Protein AF-B1C5N6-F1 (afdb_monomer)

Secondary structure (DSSP, 8-state):
----PPPPP--SSPPB----EEEE-TTSS-EEEE----B----TT--

Solvent-accessible surface area (backbone atoms only — not comparable to full-atom values): 3305 Å² total; per-residue (Å²): 134,87,83,78,78,78,79,88,77,50,57,89,50,78,64,39,66,59,77,74,46,76,46,76,42,91,85,77,78,53,69,48,74,43,57,64,74,74,27,26,68,84,59,95,89,69,130

Sequence (47 aa):
MHYIPEPVRDTDNHFLLPVEDVIPQSTGRGYSSTGRVERGVIKVGEK

Foldseek 3Di:
DDDDDDDDAAAPDDWDFDFPDWAQDPVPPGIDTDGDTPHHDDDPPDD

Organism: NCBI:txid445971

Radius of gyration: 14.82 Å; Cα contacts (8 Å, |Δi|>4): 58; chains: 1; bounding box: 31×24×40 Å

Structure (mmCIF, N/CA/C/O backbone):
data_AF-B1C5N6-F1
#
_entry.id   AF-B1C5N6-F1
#
loop_
_atom_site.group_PDB
_atom_site.id
_atom_site.type_symbol
_atom_site.label_atom_id
_atom_site.label_alt_id
_atom_site.label_comp_id
_atom_site.label_asym_id
_atom_site.label_entity_id
_atom_site.label_seq_id
_atom_site.pdbx_PDB_ins_code
_atom_site.Cartn_x
_atom_site.Cartn_y
_atom_site.Cartn_z
_atom_site.occupancy
_atom_site.B_iso_or_equiv
_atom_site.auth_seq_id
_atom_site.auth_comp_id
_atom_site.auth_asym_id
_atom_site.auth_atom_id
_atom_site.pdbx_PDB_model_num
ATOM 1 N N . MET A 1 1 ? 18.591 12.579 -25.856 1.00 64.94 1 MET A N 1
ATOM 2 C CA . MET A 1 1 ? 17.488 12.436 -24.883 1.00 64.94 1 MET A CA 1
ATOM 3 C C . MET A 1 1 ? 17.487 10.994 -24.418 1.00 64.94 1 MET A C 1
ATOM 5 O O . MET A 1 1 ? 17.512 10.118 -25.271 1.00 64.94 1 MET A O 1
ATOM 9 N N . HIS A 1 2 ? 17.584 10.744 -23.114 1.00 77.38 2 HIS A N 1
ATOM 10 C CA . HIS A 1 2 ? 17.614 9.382 -22.580 1.00 77.38 2 HIS A CA 1
ATOM 11 C C . HIS A 1 2 ? 16.165 8.931 -22.367 1.00 77.38 2 HIS A C 1
ATOM 13 O O . HIS A 1 2 ? 15.453 9.535 -21.569 1.00 77.38 2 HIS A O 1
ATOM 19 N N . TYR A 1 3 ? 15.705 7.949 -23.140 1.00 80.25 3 TYR A N 1
ATOM 20 C CA . TYR A 1 3 ? 14.374 7.367 -22.980 1.00 80.25 3 TYR A CA 1
ATOM 21 C C . TYR A 1 3 ? 14.431 6.356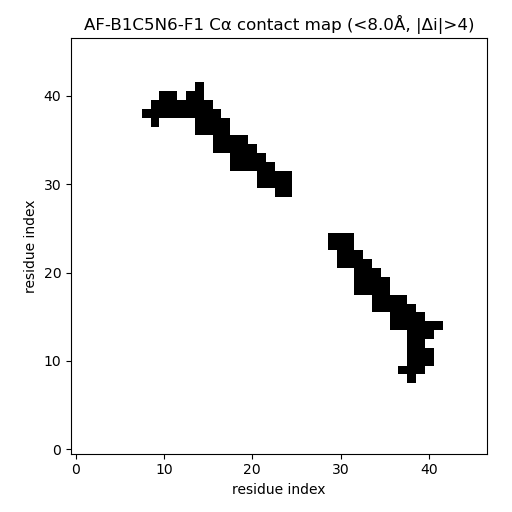 -21.834 1.00 80.25 3 TYR A C 1
ATOM 23 O O . TYR A 1 3 ? 15.212 5.408 -21.895 1.00 80.25 3 TYR A O 1
ATOM 31 N N . ILE A 1 4 ? 13.650 6.584 -20.779 1.00 83.00 4 ILE A N 1
ATOM 32 C CA . ILE A 1 4 ? 13.488 5.615 -19.695 1.00 83.00 4 ILE A CA 1
ATOM 33 C C . ILE A 1 4 ? 12.302 4.733 -20.088 1.00 83.00 4 ILE A C 1
ATOM 35 O O . ILE A 1 4 ? 11.194 5.262 -20.202 1.00 83.00 4 ILE A O 1
ATOM 39 N N . PRO A 1 5 ? 12.509 3.428 -20.334 1.00 84.75 5 PRO A N 1
ATOM 40 C CA . PRO A 1 5 ? 11.409 2.535 -20.648 1.00 84.75 5 PRO A CA 1
ATOM 41 C C . PRO A 1 5 ? 10.462 2.448 -19.454 1.00 84.75 5 PRO A C 1
ATOM 43 O O . PRO A 1 5 ? 10.887 2.435 -18.295 1.00 84.75 5 PRO A O 1
ATOM 46 N N . GLU A 1 6 ? 9.168 2.387 -19.740 1.00 84.12 6 GLU A N 1
ATOM 47 C CA . GLU A 1 6 ? 8.172 2.179 -18.701 1.00 84.12 6 GLU A CA 1
ATOM 48 C C . GLU A 1 6 ? 8.346 0.782 -18.087 1.00 84.12 6 GLU A C 1
ATOM 50 O O . GLU A 1 6 ? 8.594 -0.189 -18.810 1.00 84.12 6 GLU A O 1
ATOM 55 N N . PRO A 1 7 ? 8.236 0.650 -16.755 1.00 80.44 7 PRO A N 1
ATOM 56 C CA . PRO A 1 7 ? 8.331 -0.648 -16.112 1.00 80.44 7 PRO A CA 1
ATOM 57 C C . PRO A 1 7 ? 7.159 -1.528 -16.554 1.00 80.44 7 PRO A C 1
ATOM 59 O O . PRO A 1 7 ? 5.999 -1.106 -16.511 1.00 80.44 7 PRO A O 1
ATOM 62 N N . VAL A 1 8 ? 7.468 -2.765 -16.943 1.00 80.06 8 VAL A N 1
ATOM 63 C CA . VAL A 1 8 ? 6.457 -3.785 -17.235 1.00 80.06 8 VAL A CA 1
ATOM 64 C C . VAL A 1 8 ? 5.695 -4.072 -15.941 1.00 80.06 8 VAL A C 1
ATOM 66 O O . VAL A 1 8 ? 6.295 -4.477 -14.946 1.00 80.06 8 VAL A O 1
ATOM 69 N N . ARG A 1 9 ? 4.384 -3.816 -15.934 1.00 80.69 9 ARG A N 1
ATOM 70 C CA . ARG A 1 9 ? 3.504 -4.104 -14.796 1.00 80.69 9 ARG A CA 1
ATOM 71 C C . ARG A 1 9 ? 2.818 -5.441 -15.028 1.00 80.69 9 ARG A C 1
ATOM 73 O O . ARG A 1 9 ? 2.159 -5.622 -16.044 1.00 80.69 9 ARG A O 1
ATOM 80 N N . ASP A 1 10 ? 2.964 -6.349 -14.077 1.00 82.38 10 ASP A N 1
ATOM 81 C CA . ASP A 1 10 ? 2.262 -7.628 -14.066 1.00 82.38 10 ASP A CA 1
ATOM 82 C C . ASP A 1 10 ? 0.890 -7.432 -13.409 1.00 82.38 10 ASP A C 1
ATOM 84 O O . ASP A 1 10 ? 0.781 -7.456 -12.187 1.00 82.38 10 ASP A O 1
ATOM 88 N N . THR A 1 11 ? -0.137 -7.115 -14.202 1.00 84.25 11 THR A N 1
ATOM 89 C CA . THR A 1 11 ? -1.475 -6.749 -13.697 1.00 84.25 11 THR A CA 1
ATOM 90 C C . THR A 1 11 ? -2.462 -7.907 -13.607 1.00 84.25 11 THR A C 1
ATOM 92 O O . THR A 1 11 ? -3.473 -7.772 -12.924 1.00 84.25 11 THR A O 1
ATOM 95 N N . ASP A 1 12 ? -2.192 -9.016 -14.294 1.00 85.06 12 ASP A N 1
ATOM 96 C CA . ASP A 1 12 ? -3.107 -10.159 -14.407 1.00 85.06 12 ASP A CA 1
ATOM 97 C C . ASP A 1 12 ? -2.970 -11.156 -13.250 1.00 85.06 12 ASP A C 1
ATOM 99 O O . ASP A 1 12 ? -3.889 -11.925 -12.967 1.00 85.06 12 ASP A O 1
ATOM 103 N N . ASN A 1 13 ? -1.829 -11.143 -12.560 1.00 85.62 13 ASN A N 1
ATOM 104 C CA . ASN A 1 13 ? -1.591 -12.003 -11.410 1.00 85.62 13 ASN A CA 1
ATOM 105 C C . ASN A 1 13 ? -2.262 -11.474 -10.131 1.00 85.62 13 ASN A C 1
ATOM 107 O O . ASN A 1 13 ? -2.614 -10.301 -10.015 1.00 85.62 13 ASN A O 1
ATOM 111 N N . HIS A 1 14 ? -2.410 -12.351 -9.132 1.00 87.75 14 HIS A N 1
ATOM 112 C CA . HIS A 1 14 ? -2.961 -11.979 -7.825 1.00 87.75 14 HIS A CA 1
ATOM 113 C C . HIS A 1 14 ? -2.181 -10.825 -7.183 1.00 87.75 14 HIS A C 1
ATOM 115 O O . HIS A 1 14 ? -0.946 -10.838 -7.175 1.00 87.75 14 HIS A O 1
ATOM 121 N N . PHE A 1 15 ? -2.916 -9.870 -6.603 1.00 90.12 15 PHE A N 1
ATOM 122 C CA . PHE A 1 15 ? -2.342 -8.700 -5.948 1.00 90.12 15 PHE A CA 1
ATOM 123 C C . PHE A 1 15 ? -1.341 -9.083 -4.855 1.00 90.12 15 PHE A C 1
ATOM 125 O O . PHE A 1 15 ? -1.634 -9.892 -3.973 1.00 90.12 15 PHE A O 1
ATOM 132 N N . LEU A 1 16 ? -0.158 -8.475 -4.914 1.00 88.94 16 LEU A N 1
ATOM 133 C CA . LEU A 1 16 ? 0.895 -8.629 -3.924 1.00 88.94 16 LEU A CA 1
ATOM 134 C C . LEU A 1 16 ? 1.522 -7.268 -3.628 1.00 88.94 16 LEU A C 1
ATOM 136 O O . LEU A 1 16 ? 2.116 -6.627 -4.498 1.00 88.94 16 LEU A O 1
ATOM 140 N N . LEU A 1 17 ? 1.394 -6.853 -2.372 1.00 92.38 17 LEU A N 1
ATOM 141 C CA . LEU A 1 17 ? 1.981 -5.636 -1.832 1.00 92.38 17 LEU A CA 1
ATOM 142 C C . LEU A 1 17 ? 2.820 -6.001 -0.599 1.00 92.38 17 LEU A C 1
ATOM 144 O O . LEU A 1 17 ? 2.236 -6.244 0.461 1.00 92.38 17 LEU A O 1
ATOM 148 N N . PRO A 1 18 ? 4.158 -6.055 -0.698 1.00 92.06 18 PRO A N 1
ATOM 149 C CA . PRO A 1 18 ? 5.015 -6.064 0.480 1.00 92.06 18 PRO A CA 1
ATOM 150 C C . PRO A 1 18 ? 4.782 -4.787 1.294 1.00 92.06 18 PRO A C 1
ATOM 152 O O . PRO A 1 18 ? 4.782 -3.684 0.751 1.00 92.06 18 PRO A O 1
ATOM 155 N N . VAL A 1 19 ? 4.572 -4.940 2.600 1.00 92.94 19 VAL A N 1
ATOM 156 C CA . VAL A 1 19 ? 4.389 -3.810 3.518 1.00 92.94 19 VAL A CA 1
ATOM 157 C C . VAL A 1 19 ? 5.762 -3.302 3.949 1.00 92.94 19 VAL A C 1
ATOM 159 O O . VAL A 1 19 ? 6.506 -4.025 4.608 1.00 92.94 19 VAL A O 1
ATOM 162 N N . GLU A 1 20 ? 6.089 -2.069 3.570 1.00 93.31 20 GLU A N 1
ATOM 163 C CA . GLU A 1 20 ? 7.347 -1.398 3.919 1.00 93.31 20 GLU A CA 1
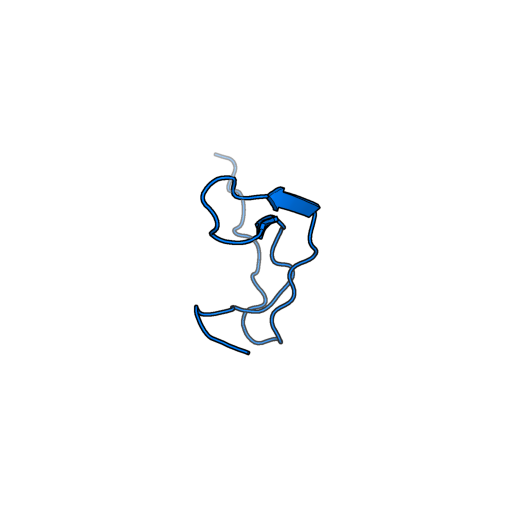ATOM 164 C C . GLU A 1 20 ? 7.214 -0.596 5.217 1.00 93.31 20 GLU A C 1
ATOM 166 O O . GLU A 1 20 ? 8.120 -0.616 6.047 1.00 93.31 20 GLU A O 1
ATOM 171 N N . ASP A 1 21 ? 6.079 0.077 5.415 1.00 92.44 21 ASP A N 1
ATOM 172 C CA . ASP A 1 21 ? 5.794 0.834 6.635 1.00 92.44 21 ASP A CA 1
ATOM 173 C C . ASP A 1 21 ? 4.300 0.795 6.986 1.00 92.44 21 ASP A C 1
ATOM 175 O O . ASP A 1 21 ? 3.436 0.592 6.125 1.00 92.44 21 ASP A O 1
ATOM 179 N N . VAL A 1 22 ? 3.993 0.981 8.270 1.00 90.81 22 VAL A N 1
ATOM 180 C CA . VAL A 1 22 ? 2.634 0.996 8.817 1.00 90.81 22 VAL A CA 1
ATOM 181 C C . VAL A 1 22 ? 2.452 2.226 9.693 1.00 90.81 22 VAL A C 1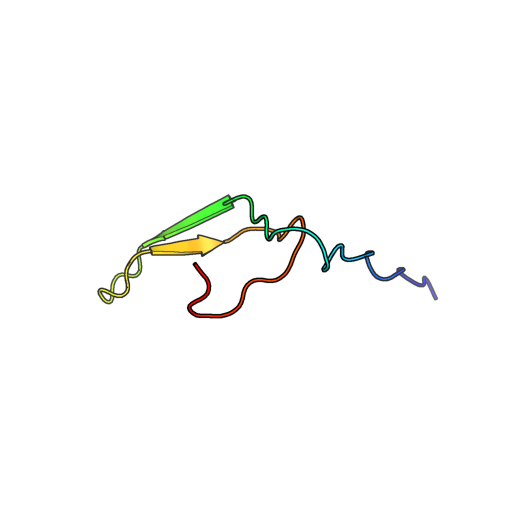
ATOM 183 O O . VAL A 1 22 ? 3.014 2.347 10.779 1.00 90.81 22 VAL A O 1
ATOM 186 N N . ILE A 1 23 ? 1.580 3.119 9.244 1.00 90.12 23 ILE A N 1
ATOM 187 C CA . ILE A 1 23 ? 1.306 4.394 9.888 1.00 90.12 23 ILE A CA 1
ATOM 188 C C . ILE A 1 23 ? -0.031 4.298 10.637 1.00 90.12 23 ILE A C 1
ATOM 190 O O . ILE A 1 23 ? -1.080 4.113 10.006 1.00 90.12 23 ILE A O 1
ATOM 194 N N . PRO A 1 24 ? -0.046 4.452 11.974 1.00 87.25 24 PRO A N 1
ATOM 195 C CA . PRO A 1 24 ? -1.288 4.584 12.725 1.00 87.25 24 PRO A CA 1
ATOM 196 C C . PRO A 1 24 ? -1.977 5.903 12.376 1.00 87.25 24 PRO A C 1
ATOM 198 O O . PRO A 1 24 ? -1.394 6.979 12.518 1.00 87.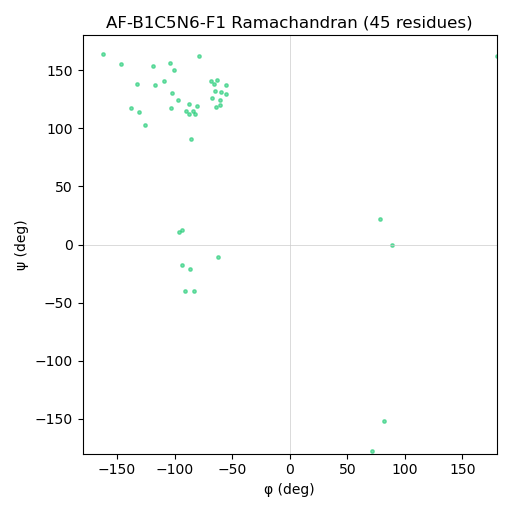25 24 PRO A O 1
ATOM 201 N N . GLN A 1 25 ? -3.244 5.851 11.964 1.00 82.19 25 GLN A N 1
ATOM 202 C CA . GLN A 1 25 ? -4.028 7.069 11.798 1.00 82.19 25 GLN A CA 1
ATOM 203 C C . GLN A 1 25 ? -4.588 7.499 13.157 1.00 82.19 25 GLN A C 1
ATOM 205 O O . GLN A 1 25 ? -5.488 6.865 13.710 1.00 82.19 25 GLN A O 1
ATOM 210 N N . SER A 1 26 ? -4.100 8.626 13.676 1.00 78.12 26 SER A N 1
ATOM 211 C CA . SER A 1 26 ? -4.519 9.204 14.965 1.00 78.12 26 SER A CA 1
ATOM 2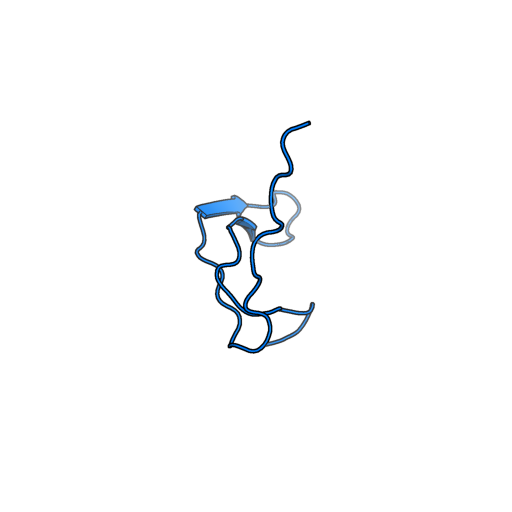12 C C . SER A 1 26 ? -6.000 9.607 15.031 1.00 78.12 26 SER A C 1
ATOM 214 O O . SER A 1 26 ? -6.522 9.880 16.107 1.00 78.12 26 SER A O 1
ATOM 216 N N . THR A 1 27 ? -6.701 9.617 13.895 1.00 84.12 27 THR A N 1
ATOM 217 C CA . THR 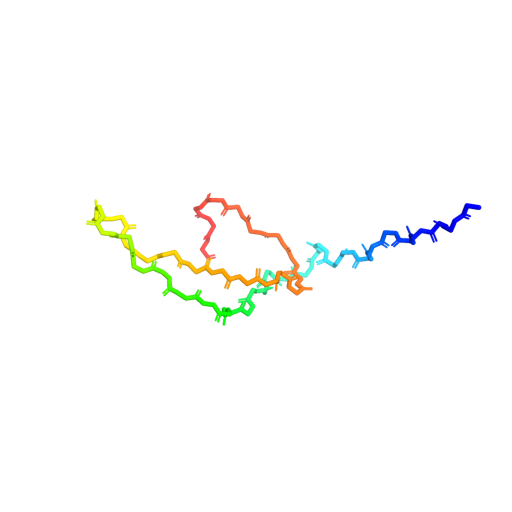A 1 27 ? -8.108 10.022 13.756 1.00 84.12 27 THR A CA 1
ATOM 218 C C . THR A 1 27 ? -9.105 8.859 13.858 1.00 84.12 27 THR A C 1
ATOM 220 O O . THR A 1 27 ? -10.276 9.031 13.525 1.00 84.12 27 THR A O 1
ATOM 223 N N . GLY A 1 28 ? -8.671 7.671 14.302 1.00 79.94 28 GLY A N 1
ATOM 224 C CA . GLY A 1 28 ? -9.556 6.513 14.503 1.00 79.94 28 GLY A CA 1
ATOM 225 C C . GLY A 1 28 ? -9.933 5.770 13.215 1.00 79.94 28 GLY A C 1
ATOM 226 O O . GLY A 1 28 ? -10.939 5.070 13.177 1.00 79.94 28 GLY A O 1
ATOM 227 N N . ARG A 1 29 ? -9.131 5.919 12.153 1.00 83.06 29 ARG A N 1
ATOM 228 C CA . ARG A 1 29 ? -9.352 5.309 10.825 1.00 83.06 29 ARG A CA 1
ATOM 229 C C . ARG A 1 29 ? -8.587 3.997 10.609 1.00 83.06 29 ARG A C 1
ATOM 231 O O . ARG A 1 29 ? -8.527 3.495 9.491 1.00 83.06 29 ARG A O 1
ATOM 238 N N . GLY A 1 30 ? -8.010 3.447 11.676 1.00 86.56 30 GLY A N 1
ATOM 239 C CA . GLY A 1 30 ? -7.152 2.267 11.622 1.00 86.56 30 GLY A CA 1
ATOM 240 C C . GLY A 1 30 ? -5.714 2.607 11.229 1.00 86.56 30 GLY A C 1
ATOM 241 O O . GLY A 1 30 ? -5.219 3.698 11.511 1.00 86.56 30 GLY A O 1
ATOM 242 N N . TYR A 1 31 ? -5.035 1.655 10.602 1.00 90.19 31 TYR A N 1
ATOM 243 C CA . TYR A 1 31 ? -3.647 1.785 10.164 1.00 90.19 31 TYR A CA 1
ATOM 244 C C . TYR A 1 31 ? -3.600 1.883 8.639 1.00 90.19 31 TYR A C 1
ATOM 246 O O . TYR A 1 31 ? -4.342 1.184 7.952 1.00 90.19 31 TYR A O 1
ATOM 254 N N . SER A 1 32 ? -2.724 2.733 8.115 1.00 89.38 32 SER A N 1
ATOM 255 C CA . SER A 1 32 ? -2.383 2.767 6.692 1.00 89.38 32 SER A CA 1
ATOM 256 C C . SER A 1 32 ? -1.044 2.081 6.488 1.00 89.38 32 SER A C 1
ATOM 258 O O . SER A 1 32 ? -0.090 2.423 7.176 1.00 89.38 32 SER A O 1
ATOM 260 N N . SER A 1 33 ? -0.947 1.160 5.536 1.00 90.56 33 SER A N 1
ATOM 261 C CA . SER A 1 33 ? 0.335 0.601 5.107 1.00 90.56 33 SER A CA 1
ATOM 262 C C . SER A 1 33 ? 0.815 1.249 3.812 1.00 90.56 33 SER A C 1
ATOM 264 O O . SER A 1 33 ? 0.016 1.675 2.975 1.00 90.56 33 SER A O 1
ATOM 266 N N . THR A 1 34 ? 2.130 1.319 3.643 1.00 92.62 34 THR A N 1
ATOM 267 C CA . THR A 1 34 ? 2.784 1.706 2.391 1.00 92.62 34 THR A CA 1
ATOM 268 C C . THR A 1 34 ? 3.654 0.559 1.894 1.00 92.62 34 THR A C 1
ATOM 270 O O . THR A 1 34 ? 4.081 -0.301 2.664 1.00 92.62 34 THR A O 1
ATOM 273 N N . GLY A 1 35 ? 3.864 0.516 0.583 1.00 91.56 35 GLY A N 1
ATOM 274 C CA . GLY A 1 35 ? 4.635 -0.531 -0.067 1.00 91.56 35 GLY A CA 1
ATOM 275 C C . GLY A 1 35 ? 4.706 -0.326 -1.574 1.00 91.56 35 GLY A C 1
ATOM 276 O O . GLY A 1 35 ? 3.875 0.378 -2.162 1.00 91.56 35 GLY A O 1
ATOM 277 N N . ARG A 1 36 ? 5.665 -0.982 -2.224 1.00 90.44 36 ARG A N 1
ATOM 278 C CA . ARG A 1 36 ? 5.714 -1.097 -3.684 1.00 90.44 36 ARG A CA 1
ATOM 279 C C . ARG A 1 36 ? 4.897 -2.301 -4.134 1.00 90.44 36 ARG A C 1
ATOM 281 O O . ARG A 1 36 ? 5.228 -3.421 -3.780 1.00 90.44 36 ARG A O 1
ATOM 288 N N . VAL A 1 37 ? 3.877 -2.082 -4.963 1.00 89.56 37 VAL A N 1
ATOM 289 C CA . VAL A 1 37 ? 3.120 -3.179 -5.589 1.00 89.56 37 VAL A CA 1
ATOM 290 C C . VAL A 1 37 ? 4.071 -4.020 -6.439 1.00 89.56 37 VAL A C 1
ATOM 292 O O . VAL A 1 37 ? 4.683 -3.500 -7.375 1.00 89.56 37 VAL A O 1
ATOM 295 N N . GLU A 1 38 ? 4.192 -5.303 -6.109 1.00 86.31 38 GLU A N 1
ATOM 296 C CA . GLU A 1 38 ? 5.012 -6.246 -6.871 1.00 86.31 38 GLU A CA 1
ATOM 297 C C . GLU A 1 38 ? 4.250 -6.789 -8.080 1.00 86.31 38 GLU A C 1
ATOM 299 O O . GLU A 1 38 ? 4.822 -6.911 -9.161 1.00 86.31 38 GLU A O 1
ATOM 304 N N . ARG A 1 39 ? 2.955 -7.084 -7.913 1.00 89.81 39 ARG A N 1
ATOM 305 C CA . ARG A 1 39 ? 2.075 -7.590 -8.976 1.00 89.81 39 ARG A CA 1
ATOM 306 C C . ARG A 1 39 ? 0.599 -7.417 -8.625 1.00 89.81 39 ARG A C 1
ATOM 308 O O . ARG A 1 39 ? 0.246 -7.220 -7.462 1.00 89.81 39 ARG A O 1
ATOM 315 N N . GLY A 1 40 ? -0.241 -7.539 -9.642 1.00 88.69 40 GLY A N 1
ATOM 316 C CA . GLY A 1 40 ? -1.690 -7.444 -9.584 1.00 88.69 40 GLY A CA 1
ATOM 317 C C . GLY A 1 40 ? -2.212 -6.032 -9.342 1.00 88.69 40 GLY A C 1
ATOM 318 O O . GLY A 1 40 ? -1.473 -5.051 -9.245 1.00 88.69 40 GLY A O 1
ATOM 319 N N . VAL A 1 41 ? -3.532 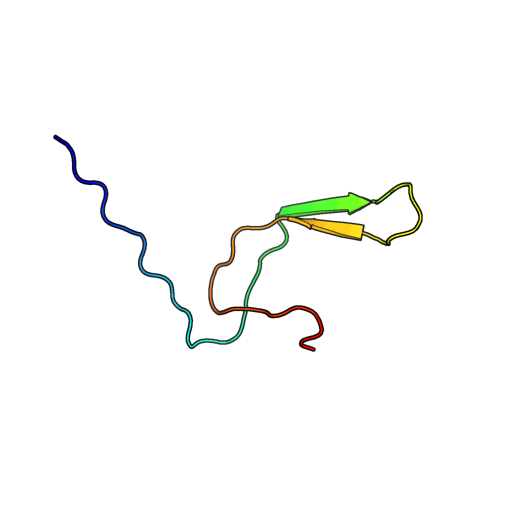-5.938 -9.243 1.00 89.44 41 VAL A N 1
ATOM 320 C CA . VAL A 1 41 ? -4.265 -4.703 -8.957 1.00 89.44 41 VAL A CA 1
ATOM 321 C C . VAL A 1 41 ? -5.276 -5.016 -7.864 1.00 89.44 41 VAL A C 1
ATOM 323 O O . VAL A 1 41 ? -5.909 -6.062 -7.914 1.00 89.44 41 VAL A O 1
ATOM 326 N N . ILE A 1 42 ? -5.434 -4.116 -6.894 1.00 89.69 42 ILE A N 1
ATOM 327 C CA . ILE A 1 42 ? -6.464 -4.222 -5.856 1.00 89.69 42 ILE A CA 1
ATOM 328 C C . ILE A 1 42 ? -7.426 -3.045 -5.963 1.00 89.69 42 ILE A C 1
ATOM 330 O O . ILE A 1 42 ? -7.005 -1.901 -6.168 1.00 89.69 42 ILE A O 1
ATOM 334 N 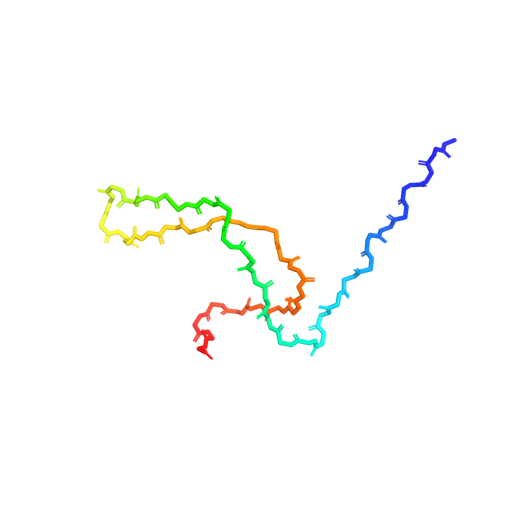N . LYS A 1 43 ? -8.726 -3.307 -5.827 1.00 88.88 43 LYS A N 1
ATOM 335 C CA . LYS A 1 43 ? -9.757 -2.266 -5.740 1.00 88.88 43 LYS A CA 1
ATOM 336 C C . LYS A 1 43 ? -10.235 -2.095 -4.301 1.00 88.88 43 LYS A C 1
ATOM 338 O O . LYS A 1 43 ? -10.151 -2.998 -3.473 1.00 88.88 43 LYS A O 1
ATOM 343 N N . VAL A 1 44 ? -10.765 -0.913 -3.990 1.00 89.44 44 VAL A N 1
ATOM 344 C CA . VAL A 1 44 ? -11.329 -0.636 -2.661 1.00 89.44 44 VAL A CA 1
ATOM 345 C C . VAL A 1 44 ? -12.484 -1.603 -2.383 1.00 89.44 44 VAL A C 1
ATOM 347 O O . VAL A 1 44 ? -13.438 -1.664 -3.155 1.00 89.44 44 VAL A O 1
ATOM 350 N N . GLY A 1 45 ? -12.397 -2.333 -1.268 1.00 86.62 45 GLY A N 1
ATOM 351 C CA . GLY A 1 45 ? -13.410 -3.302 -0.839 1.00 86.62 45 GLY A CA 1
ATOM 352 C C . GLY A 1 45 ? -13.225 -4.726 -1.376 1.00 86.62 45 GLY A C 1
ATOM 353 O O . GLY A 1 45 ? -14.028 -5.593 -1.032 1.00 86.62 45 GLY A O 1
ATOM 354 N N . GLU A 1 46 ? -12.191 -4.978 -2.181 1.00 85.25 46 GLU A N 1
ATOM 355 C CA . GLU A 1 46 ? -11.775 -6.326 -2.583 1.00 85.25 46 GLU A CA 1
ATOM 356 C C . GLU A 1 46 ? -11.212 -7.087 -1.367 1.00 85.25 46 GLU A C 1
ATOM 358 O O . GLU A 1 46 ? -10.573 -6.482 -0.502 1.00 85.25 46 GLU A O 1
ATOM 363 N N . LYS A 1 47 ? -11.526 -8.382 -1.255 1.00 69.00 47 LYS A N 1
ATOM 364 C CA . LYS A 1 47 ? -11.177 -9.234 -0.107 1.00 69.00 47 LYS A CA 1
ATOM 365 C C . LYS A 1 47 ? -10.240 -10.351 -0.519 1.00 69.00 47 LYS A C 1
ATOM 367 O O . LYS A 1 47 ? -10.509 -10.946 -1.585 1.00 69.00 47 LYS A O 1
#

Mean predicted aligned error: 6.52 Å

InterPro domains:
  IPR009000 Translation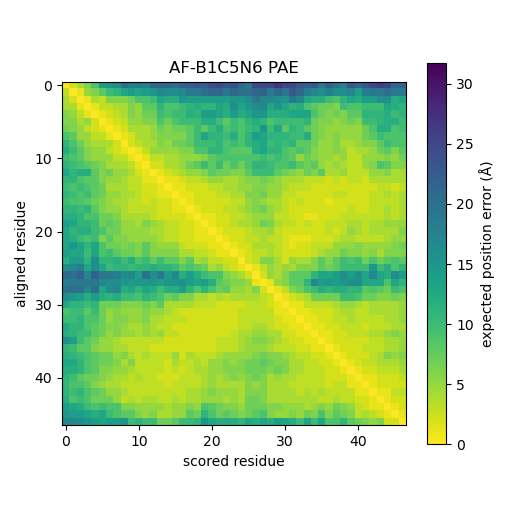 protein, beta-barrel domain superfamily [SSF50447] (7-47)

pLDDT: mean 86.01, std 5.85, range [64.94, 93.31]